Protein AF-A0A151TZF5-F1 (afdb_monomer_lite)

pLDDT: mean 79.11, std 10.4, range [52.16, 94.5]

Radius of gyration: 24.66 Å; chains: 1; bounding box: 68×29×64 Å

Structure (mmCIF, N/CA/C/O backbone):
data_AF-A0A151TZF5-F1
#
_entry.id   AF-A0A151TZF5-F1
#
loop_
_atom_site.group_PDB
_atom_site.id
_atom_site.type_symbol
_atom_site.label_atom_id
_atom_site.label_alt_id
_atom_site.label_comp_id
_atom_site.label_asym_id
_atom_site.label_entity_id
_atom_site.label_seq_id
_atom_site.pdbx_PDB_ins_code
_atom_site.Cartn_x
_atom_site.Cartn_y
_atom_site.Cartn_z
_atom_site.occupancy
_atom_site.B_iso_or_equiv
_atom_site.auth_seq_id
_atom_site.auth_comp_id
_atom_site.auth_asym_id
_atom_site.auth_atom_id
_atom_site.pdbx_PDB_model_num
ATOM 1 N N . MET A 1 1 ? -12.453 -4.989 9.338 1.00 63.56 1 MET A N 1
ATOM 2 C CA . MET A 1 1 ? -13.153 -4.356 10.479 1.00 63.56 1 MET A CA 1
ATOM 3 C C . MET A 1 1 ? -14.432 -5.127 10.734 1.00 63.56 1 MET A C 1
ATOM 5 O O . MET A 1 1 ? -14.895 -5.789 9.814 1.00 63.56 1 MET A O 1
ATOM 9 N N . CYS A 1 2 ? -14.967 -5.103 11.950 1.00 77.12 2 CYS A N 1
ATOM 10 C CA . CYS A 1 2 ? -16.233 -5.775 12.238 1.00 77.12 2 CYS A CA 1
ATOM 11 C C . CYS A 1 2 ? -17.413 -5.047 11.580 1.00 77.12 2 CYS A C 1
ATOM 13 O O . CYS A 1 2 ? -17.355 -3.834 11.376 1.00 77.12 2 CYS A O 1
ATOM 15 N N . LYS A 1 3 ? -18.469 -5.792 11.236 1.00 79.31 3 LYS A N 1
ATOM 16 C CA . LYS A 1 3 ? -19.727 -5.219 10.729 1.00 79.31 3 LYS A CA 1
ATOM 17 C C . LYS A 1 3 ? -20.491 -4.509 11.857 1.00 79.31 3 LYS A C 1
ATOM 19 O O . LYS A 1 3 ? -20.237 -4.777 13.033 1.00 79.31 3 LYS A O 1
ATOM 24 N N . SER A 1 4 ? -21.430 -3.629 11.499 1.00 78.81 4 SER A N 1
ATOM 25 C CA . SER A 1 4 ? -22.344 -3.001 12.462 1.00 78.81 4 SER A CA 1
ATOM 26 C C . SER A 1 4 ? -23.088 -4.066 13.278 1.00 78.81 4 SER A C 1
ATOM 28 O O . SER A 1 4 ? -23.489 -5.096 12.740 1.00 78.81 4 SER A O 1
ATOM 30 N N . GLY A 1 5 ? -23.221 -3.840 14.588 1.00 84.12 5 GLY A N 1
ATOM 31 C CA . GLY A 1 5 ? -23.826 -4.802 15.520 1.00 84.12 5 GLY A CA 1
ATOM 32 C C . GLY A 1 5 ? -22.884 -5.904 16.026 1.00 84.12 5 GLY A C 1
ATOM 33 O O . GLY A 1 5 ? -23.324 -6.802 16.741 1.00 84.12 5 GLY A O 1
ATOM 34 N N . CYS A 1 6 ? -21.591 -5.868 15.685 1.00 88.06 6 CYS A N 1
ATOM 35 C CA . CYS A 1 6 ? -20.623 -6.789 16.274 1.00 88.06 6 CYS A CA 1
ATOM 36 C C . CYS A 1 6 ? -20.280 -6.405 17.718 1.00 88.06 6 CYS A C 1
ATOM 38 O O . CYS A 1 6 ? -19.956 -5.252 17.985 1.00 88.06 6 CYS A O 1
ATOM 40 N N . SER A 1 7 ? -20.256 -7.390 18.619 1.00 89.50 7 SER A N 1
ATOM 41 C CA . SER A 1 7 ? -19.853 -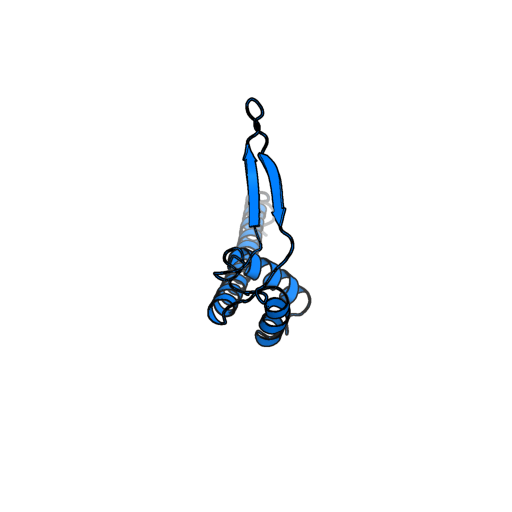7.216 20.023 1.00 89.50 7 SER A CA 1
ATOM 42 C C . SER A 1 7 ? -18.346 -7.031 20.236 1.00 89.50 7 SER A C 1
ATOM 44 O O . SER A 1 7 ? -17.911 -6.836 21.366 1.00 89.50 7 SER A O 1
ATOM 46 N N . TRP A 1 8 ? -17.533 -7.172 19.185 1.00 89.75 8 TRP A N 1
ATOM 47 C CA . TRP A 1 8 ? -16.087 -7.011 19.298 1.00 89.75 8 TRP A CA 1
ATOM 48 C C . TRP A 1 8 ? -15.734 -5.541 19.506 1.00 89.75 8 TRP A C 1
ATOM 50 O O . TRP A 1 8 ? -16.118 -4.683 18.711 1.00 89.75 8 TRP A O 1
ATOM 60 N N . GLU A 1 9 ? -14.937 -5.274 20.531 1.00 89.06 9 GLU A N 1
ATOM 61 C CA . GLU A 1 9 ? -14.452 -3.940 20.860 1.00 89.06 9 GLU A CA 1
ATOM 62 C C . GLU A 1 9 ? -13.035 -4.005 21.432 1.00 89.06 9 GLU A C 1
ATOM 64 O O . GLU A 1 9 ? -12.641 -4.967 22.097 1.00 89.06 9 GLU A O 1
ATOM 69 N N . SER A 1 10 ? -12.262 -2.950 21.188 1.00 91.06 10 SER A N 1
ATOM 70 C CA . SER A 1 10 ? -10.956 -2.748 21.805 1.00 91.06 10 SER A CA 1
ATOM 71 C C . SER A 1 10 ? -10.792 -1.283 22.175 1.00 91.06 10 SER A C 1
ATOM 73 O O . SER A 1 10 ? -11.043 -0.412 21.342 1.00 91.06 10 SER A O 1
ATOM 75 N N . TYR A 1 11 ? -10.333 -1.013 23.392 1.00 91.25 11 TYR A N 1
ATOM 76 C CA . TYR A 1 11 ? -10.120 0.343 23.883 1.00 91.25 11 TYR A CA 1
ATOM 77 C C . TYR A 1 11 ? -8.669 0.535 24.311 1.00 91.25 11 TYR A C 1
ATOM 79 O O . TYR A 1 11 ? -8.176 -0.151 25.213 1.00 91.25 11 TYR A O 1
ATOM 87 N N . CYS A 1 12 ? -8.003 1.498 23.677 1.00 93.81 12 CYS A N 1
ATOM 88 C CA . CYS A 1 12 ? -6.688 1.980 24.074 1.00 93.81 12 CYS A CA 1
ATOM 89 C C . CYS A 1 12 ? -6.835 3.336 24.757 1.00 93.81 12 CYS A C 1
ATOM 91 O O . CYS A 1 12 ? -7.474 4.240 24.225 1.00 93.81 12 CYS A O 1
ATOM 93 N N . GLY A 1 13 ? -6.202 3.486 25.916 1.00 92.94 13 GLY A N 1
ATOM 94 C CA . GLY A 1 13 ? -6.135 4.755 26.629 1.00 92.94 13 GLY A CA 1
ATOM 95 C C . GLY A 1 13 ? -4.687 5.171 26.823 1.00 92.94 13 GLY A C 1
ATOM 96 O O . GLY A 1 13 ? -3.836 4.335 27.142 1.00 92.94 13 GLY A O 1
ATOM 97 N N . LYS A 1 14 ? -4.410 6.464 26.664 1.00 94.50 14 LYS A N 1
ATOM 98 C CA . LYS A 1 14 ? -3.112 7.032 27.025 1.00 94.50 14 LYS A CA 1
ATOM 99 C C . LYS A 1 14 ? -2.935 6.958 28.543 1.00 94.50 14 LYS A C 1
ATOM 101 O O . LYS A 1 14 ? -3.900 7.124 29.297 1.00 94.50 14 LYS A O 1
ATOM 106 N N . ILE A 1 15 ? -1.733 6.634 28.998 1.00 91.62 15 ILE A N 1
ATOM 107 C CA . ILE A 1 15 ? -1.407 6.676 30.424 1.00 91.62 15 ILE A CA 1
ATOM 108 C C . ILE A 1 15 ? -1.095 8.139 30.775 1.00 91.62 15 ILE A C 1
ATOM 110 O O . ILE A 1 15 ? -0.281 8.754 30.087 1.00 91.62 15 ILE A O 1
ATOM 114 N N . PRO A 1 16 ? -1.738 8.737 31.794 1.00 86.38 16 PRO A N 1
ATOM 115 C CA . PRO A 1 16 ? -1.369 10.072 32.253 1.00 86.38 16 PRO A CA 1
ATOM 116 C C . PRO A 1 16 ? 0.125 10.128 32.592 1.00 86.38 16 PRO A C 1
ATOM 118 O O . PRO A 1 16 ? 0.662 9.179 33.158 1.00 86.38 16 PRO A O 1
ATOM 121 N N . TYR A 1 17 ? 0.798 11.220 32.227 1.00 86.50 17 TYR A N 1
ATOM 122 C CA . TYR A 1 17 ? 2.229 11.457 32.495 1.00 86.50 17 TYR A CA 1
ATOM 123 C C . TYR A 1 17 ? 3.223 10.527 31.778 1.00 86.50 17 TYR A C 1
ATOM 125 O O . TYR A 1 17 ? 4.428 10.732 31.876 1.00 86.50 17 TYR A O 1
ATOM 133 N N . GLN A 1 18 ? 2.749 9.558 30.991 1.00 81.94 18 GLN A N 1
ATOM 134 C CA . GLN A 1 18 ? 3.591 8.727 30.135 1.00 81.94 18 GLN A CA 1
ATOM 135 C C . GLN A 1 18 ? 3.159 8.914 28.677 1.00 81.94 18 GLN A C 1
ATOM 137 O O . GLN A 1 18 ? 1.975 8.890 28.345 1.00 81.94 18 GLN A O 1
ATOM 142 N N . GLN A 1 19 ? 4.106 9.080 27.751 1.00 86.00 19 GLN A N 1
ATOM 143 C CA . GLN A 1 19 ? 3.808 9.152 26.309 1.00 86.00 19 GLN A CA 1
ATOM 144 C C . GLN A 1 19 ? 3.515 7.757 25.720 1.00 86.00 19 GLN A C 1
ATOM 146 O O . GLN A 1 19 ? 3.924 7.433 24.611 1.00 86.00 19 GLN A O 1
ATOM 151 N N . ILE A 1 20 ? 2.811 6.915 26.481 1.00 92.94 20 ILE A N 1
ATOM 152 C CA . ILE A 1 20 ? 2.575 5.503 26.190 1.00 92.94 20 ILE A CA 1
ATOM 153 C C . ILE A 1 20 ? 1.067 5.260 26.084 1.00 92.94 20 ILE A C 1
ATOM 155 O O . ILE A 1 20 ? 0.271 5.711 26.915 1.00 92.94 20 ILE A O 1
ATOM 159 N N . TRP A 1 21 ? 0.675 4.523 25.048 1.00 94.00 21 TRP A N 1
ATOM 160 C CA . TRP A 1 21 ? -0.681 4.015 24.867 1.00 94.00 21 TRP A CA 1
ATOM 161 C C . TRP A 1 21 ? -0.769 2.593 25.404 1.00 94.00 21 TRP A C 1
ATOM 163 O O . TRP A 1 21 ? 0.064 1.753 25.070 1.00 94.00 21 TRP A O 1
ATOM 173 N N . LYS A 1 22 ? -1.797 2.306 26.204 1.00 93.88 22 LYS A N 1
ATOM 174 C CA . LYS A 1 22 ? -2.050 0.960 26.723 1.00 93.88 22 LYS A CA 1
ATOM 175 C C . LYS A 1 22 ? -3.409 0.462 26.257 1.00 93.88 22 LYS A C 1
ATOM 177 O O . LYS A 1 22 ? -4.405 1.183 26.351 1.00 93.88 22 LYS A O 1
ATOM 182 N N . LEU A 1 23 ? -3.451 -0.789 25.807 1.00 93.44 23 LEU A N 1
ATOM 183 C CA . LEU A 1 23 ? -4.698 -1.510 25.581 1.00 93.44 23 LEU A CA 1
ATOM 184 C C . LEU A 1 23 ? -5.331 -1.826 26.943 1.00 93.44 23 LEU A C 1
ATOM 186 O O . LEU A 1 23 ? -4.727 -2.509 27.768 1.00 93.44 23 LEU A O 1
ATOM 190 N N . ARG A 1 24 ? -6.520 -1.281 27.199 1.00 92.00 24 ARG A N 1
ATOM 191 C CA . ARG A 1 24 ? -7.221 -1.393 28.488 1.00 92.00 24 ARG A CA 1
ATOM 192 C C . ARG A 1 24 ? -8.353 -2.413 28.456 1.00 92.00 24 ARG A C 1
ATOM 194 O O . ARG A 1 24 ? -8.606 -3.060 29.462 1.00 92.00 24 ARG A O 1
ATOM 201 N N . LYS A 1 25 ? -9.031 -2.550 27.316 1.00 92.19 25 LYS A N 1
ATOM 202 C CA . LYS A 1 25 ? -10.143 -3.489 27.140 1.00 92.19 25 LYS A CA 1
ATOM 203 C C . LYS A 1 25 ? -10.045 -4.155 25.782 1.00 92.19 25 LYS A C 1
ATOM 205 O O . LYS A 1 25 ? -9.740 -3.487 24.794 1.00 92.19 25 LYS A O 1
ATOM 210 N N . ILE A 1 26 ? -10.342 -5.447 25.747 1.00 92.31 26 ILE A N 1
ATOM 211 C CA . ILE A 1 26 ? -10.518 -6.204 24.515 1.00 92.31 26 ILE A CA 1
ATOM 212 C C . ILE A 1 26 ? -11.613 -7.254 24.711 1.00 92.31 26 ILE A C 1
ATOM 214 O O . ILE A 1 26 ? -11.561 -8.061 25.635 1.00 92.31 26 ILE A O 1
ATOM 218 N N . VAL A 1 27 ? -12.623 -7.223 23.846 1.00 90.69 27 VAL A N 1
ATOM 219 C CA . VAL A 1 27 ? -13.668 -8.246 23.764 1.00 90.69 27 VAL A CA 1
ATOM 220 C C . VAL A 1 27 ? -13.406 -9.058 22.509 1.00 90.69 27 VAL A C 1
ATOM 222 O O . VAL A 1 27 ? -13.624 -8.587 21.399 1.00 90.69 27 VAL A O 1
ATOM 225 N N . TYR A 1 28 ? -12.922 -10.287 22.679 1.00 86.25 28 TYR A N 1
ATOM 226 C CA . TYR A 1 28 ? -12.493 -11.130 21.558 1.00 86.25 28 TYR A CA 1
ATOM 227 C C . TYR A 1 28 ? -13.646 -11.762 20.771 1.00 86.25 28 TYR A C 1
ATOM 229 O O . TYR A 1 28 ? -13.453 -12.187 19.632 1.00 86.25 28 TYR A O 1
ATOM 237 N N . LYS A 1 29 ? -14.843 -11.857 21.360 1.00 88.19 29 LYS A N 1
ATOM 238 C CA . LYS A 1 29 ? -15.970 -12.562 20.745 1.00 88.19 29 LYS A CA 1
ATOM 239 C C . LYS A 1 29 ? -16.539 -11.756 19.579 1.00 88.19 29 LYS A C 1
ATOM 241 O O . LYS A 1 29 ? -17.067 -10.659 19.761 1.00 88.19 29 LYS A O 1
ATOM 246 N N . HIS A 1 30 ? -16.478 -12.350 18.393 1.00 87.31 30 HIS A N 1
ATOM 247 C CA . HIS A 1 30 ? -17.115 -11.829 17.192 1.00 87.31 30 HIS A CA 1
ATOM 248 C C . HIS A 1 30 ? -18.481 -12.482 16.978 1.00 87.31 30 HIS A C 1
ATOM 250 O O . HIS A 1 30 ? -18.614 -13.700 17.050 1.00 87.31 30 HIS A O 1
ATOM 256 N N . THR A 1 31 ? -19.476 -11.669 16.636 1.00 89.19 31 THR A N 1
ATOM 257 C CA . THR A 1 31 ? -20.789 -12.112 16.131 1.00 89.19 31 THR A CA 1
ATOM 258 C C . THR A 1 31 ? -20.943 -11.893 14.623 1.00 89.19 31 THR A C 1
ATOM 260 O O . THR A 1 31 ? -21.989 -12.184 14.055 1.00 89.19 31 THR A O 1
ATOM 263 N N . CYS A 1 32 ? -19.906 -11.378 13.951 1.00 83.38 32 CYS A N 1
ATOM 264 C CA . CYS A 1 32 ? -19.921 -11.096 12.519 1.00 83.38 32 CYS A CA 1
ATOM 265 C C . CYS A 1 32 ? -18.916 -11.964 11.753 1.00 83.38 32 CYS A C 1
ATOM 267 O O . CYS A 1 32 ? -17.817 -12.238 12.236 1.00 83.38 32 CYS A O 1
ATOM 269 N N . SER A 1 3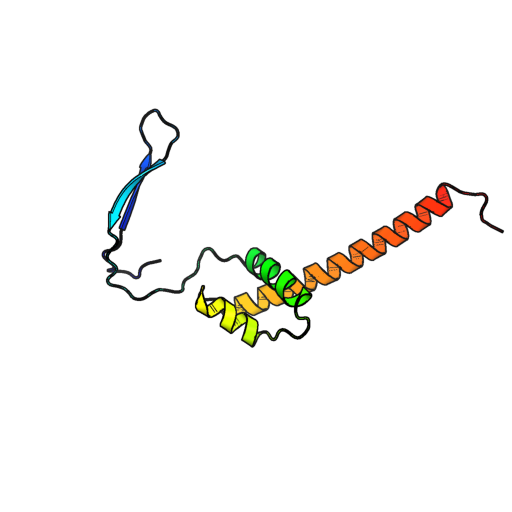3 ? -19.247 -12.314 10.510 1.00 78.25 33 SER A N 1
ATOM 270 C CA . SER A 1 33 ? -18.289 -12.904 9.570 1.00 78.25 33 SER A CA 1
ATOM 271 C C . SER A 1 33 ? -17.210 -11.893 9.167 1.00 78.25 33 SER A C 1
ATOM 273 O O . SER A 1 33 ? -17.435 -10.679 9.189 1.00 78.25 33 SER A O 1
ATOM 275 N N . ARG A 1 34 ? -16.044 -12.404 8.756 1.00 68.94 34 ARG A N 1
ATOM 276 C CA . ARG A 1 34 ? -14.894 -11.600 8.323 1.00 68.94 34 ARG A CA 1
ATOM 277 C C . ARG A 1 34 ? -15.302 -10.663 7.181 1.00 68.94 34 ARG A C 1
ATOM 279 O O . ARG A 1 34 ? -15.651 -11.123 6.097 1.00 68.94 34 ARG A O 1
ATOM 286 N N . ASP A 1 35 ? -15.263 -9.355 7.429 1.00 66.88 35 ASP A N 1
ATOM 287 C CA . ASP A 1 35 ? -15.419 -8.358 6.373 1.00 66.88 35 ASP A CA 1
ATOM 288 C C . ASP A 1 35 ? -14.050 -8.050 5.766 1.00 66.88 35 ASP A C 1
ATOM 290 O O . ASP A 1 35 ? -13.092 -7.674 6.451 1.00 66.88 35 ASP A O 1
ATOM 294 N N . TYR A 1 36 ? -13.982 -8.221 4.455 1.00 63.81 36 TYR A N 1
ATOM 295 C CA . TYR A 1 36 ? -12.798 -8.012 3.653 1.00 63.81 36 TYR A CA 1
ATOM 296 C C . TYR A 1 36 ? -12.639 -6.562 3.182 1.00 63.81 36 TYR A C 1
ATOM 298 O O . TYR A 1 36 ? -11.809 -6.297 2.313 1.00 63.81 36 TYR A O 1
ATOM 306 N N . LYS A 1 37 ? -13.398 -5.611 3.739 1.00 59.28 37 LYS A N 1
ATOM 307 C CA . LYS A 1 37 ? -13.191 -4.173 3.536 1.00 59.28 37 LYS A CA 1
ATOM 308 C C . LYS A 1 37 ? -11.825 -3.759 4.088 1.00 59.28 37 LYS A C 1
ATOM 310 O O . LYS A 1 37 ? -11.687 -3.339 5.240 1.00 59.28 37 LYS A O 1
ATOM 315 N N . VAL A 1 38 ? -10.785 -3.932 3.275 1.00 60.59 38 VAL A N 1
ATOM 316 C CA . VAL A 1 38 ? -9.424 -3.600 3.674 1.00 60.59 38 VAL A CA 1
ATOM 317 C C . VAL A 1 38 ? -9.125 -2.155 3.319 1.00 60.59 38 VAL A C 1
ATOM 319 O O . VAL A 1 38 ? -8.808 -1.828 2.183 1.00 60.59 38 VAL A O 1
ATOM 322 N N . ILE A 1 39 ? -9.218 -1.292 4.326 1.00 57.94 39 ILE A N 1
ATOM 323 C CA . ILE A 1 39 ? -8.896 0.137 4.205 1.00 57.94 39 ILE A CA 1
ATOM 324 C C . ILE A 1 39 ? -7.369 0.362 4.219 1.00 57.94 39 ILE A C 1
ATOM 326 O O . ILE A 1 39 ? -6.876 1.358 3.706 1.00 57.94 39 ILE A O 1
ATOM 330 N N . LEU A 1 40 ? -6.605 -0.596 4.759 1.00 61.28 40 LEU A N 1
ATOM 331 C CA . LEU A 1 40 ? -5.162 -0.475 5.009 1.00 61.28 40 LEU A CA 1
ATOM 332 C C . LEU A 1 40 ? -4.252 -1.054 3.917 1.00 61.28 40 LEU A C 1
ATOM 334 O O . LEU A 1 40 ? -3.039 -0.853 3.975 1.00 61.28 40 LEU A O 1
ATOM 338 N N . LEU A 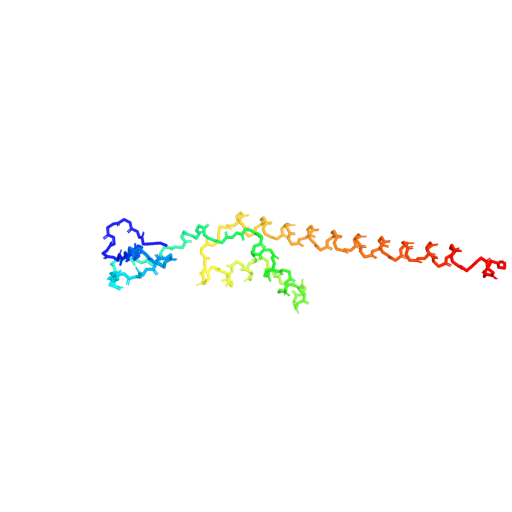1 41 ? -4.782 -1.770 2.920 1.00 69.81 41 LEU A N 1
ATOM 339 C CA . LEU A 1 41 ? -3.944 -2.197 1.803 1.00 69.81 41 LEU A CA 1
ATOM 340 C C . LEU A 1 41 ? -3.808 -1.022 0.836 1.00 69.81 41 LEU A C 1
ATOM 342 O O . LEU A 1 41 ? -4.776 -0.582 0.224 1.00 69.81 41 LEU A O 1
ATOM 346 N N . SER A 1 42 ? -2.584 -0.530 0.670 1.00 75.75 42 SER A N 1
ATOM 347 C CA . SER A 1 42 ? -2.281 0.452 -0.367 1.00 75.75 42 SER A CA 1
ATOM 348 C C . SER A 1 42 ? -1.932 -0.245 -1.682 1.00 75.75 42 SER A C 1
ATOM 350 O O . SER A 1 42 ? -1.340 -1.329 -1.714 1.00 75.75 42 SER A O 1
ATOM 352 N N . THR A 1 43 ? -2.244 0.409 -2.798 1.00 77.00 43 THR A N 1
ATOM 353 C CA . THR A 1 43 ? -1.782 -0.003 -4.133 1.00 77.00 43 THR A CA 1
ATOM 354 C C . THR A 1 43 ? -0.259 -0.086 -4.210 1.00 77.00 43 THR A C 1
ATOM 356 O O . THR A 1 43 ? 0.252 -0.974 -4.886 1.00 77.00 43 THR A O 1
ATOM 359 N N . LYS A 1 44 ? 0.459 0.781 -3.482 1.00 79.94 44 LYS A N 1
ATOM 360 C CA . LYS A 1 44 ? 1.927 0.788 -3.387 1.00 79.94 44 LYS A CA 1
ATOM 361 C C . LYS A 1 44 ? 2.479 -0.468 -2.709 1.00 79.94 44 LYS A C 1
ATOM 363 O O . LYS A 1 44 ? 3.437 -1.063 -3.193 1.00 79.94 44 LYS A O 1
ATOM 368 N N . TRP A 1 45 ? 1.879 -0.893 -1.597 1.00 82.31 45 TRP A N 1
ATOM 369 C CA . TRP A 1 45 ? 2.289 -2.129 -0.926 1.00 82.31 45 TRP A CA 1
ATOM 370 C C . TRP A 1 45 ? 2.038 -3.345 -1.827 1.00 82.31 45 TRP A C 1
ATOM 372 O O . TRP A 1 45 ? 2.910 -4.200 -2.000 1.00 82.31 45 TRP A O 1
ATOM 382 N N . LEU A 1 46 ? 0.867 -3.372 -2.472 1.00 81.12 46 LEU A N 1
ATOM 383 C CA . LEU A 1 46 ? 0.479 -4.454 -3.370 1.00 81.12 46 LEU A CA 1
ATOM 384 C C . LEU A 1 46 ? 1.390 -4.537 -4.604 1.00 81.12 46 LEU A C 1
ATOM 386 O O . LEU A 1 46 ? 1.823 -5.630 -4.967 1.00 81.12 46 LEU A O 1
ATOM 390 N N . SER A 1 47 ? 1.728 -3.401 -5.223 1.00 81.19 47 SER A N 1
ATOM 391 C CA . SER A 1 47 ? 2.624 -3.356 -6.385 1.00 81.19 47 SER A CA 1
ATOM 392 C C . SER A 1 47 ? 4.047 -3.809 -6.042 1.00 81.19 47 SER A C 1
ATOM 394 O O . SER A 1 47 ? 4.692 -4.467 -6.863 1.00 81.19 47 SER A O 1
ATOM 396 N N . GLY A 1 48 ? 4.517 -3.528 -4.821 1.00 81.50 48 GLY A N 1
ATOM 397 C CA . GLY A 1 48 ? 5.793 -4.016 -4.296 1.00 81.50 48 GLY A CA 1
ATOM 398 C C . GLY A 1 48 ? 5.828 -5.539 -4.147 1.00 81.50 48 GLY A C 1
ATOM 399 O O . GLY A 1 48 ? 6.733 -6.188 -4.670 1.00 81.50 48 GLY A O 1
ATOM 400 N N . LYS A 1 49 ? 4.808 -6.132 -3.512 1.00 79.94 49 LYS A N 1
ATOM 401 C CA . LYS A 1 49 ? 4.683 -7.600 -3.411 1.00 79.94 49 LYS A CA 1
ATOM 402 C C . LYS A 1 49 ? 4.576 -8.263 -4.785 1.00 79.94 49 LYS A C 1
ATOM 404 O O . LYS A 1 49 ? 5.204 -9.293 -5.022 1.00 79.94 49 LYS A O 1
ATOM 409 N N . LEU A 1 50 ? 3.847 -7.639 -5.709 1.00 79.44 50 LEU A N 1
ATOM 410 C CA . LEU A 1 50 ? 3.716 -8.103 -7.088 1.00 79.44 50 LEU A CA 1
ATOM 411 C C . LEU A 1 50 ? 5.027 -8.090 -7.865 1.00 79.44 50 LEU A C 1
ATOM 413 O O . LEU A 1 50 ? 5.288 -9.008 -8.638 1.00 79.44 50 LEU A O 1
ATOM 417 N N . LYS A 1 51 ? 5.856 -7.064 -7.658 1.00 79.62 51 LYS A N 1
ATOM 418 C CA . LYS A 1 51 ? 7.177 -6.965 -8.282 1.00 79.62 51 LYS A CA 1
ATOM 419 C C . LYS A 1 51 ? 8.061 -8.153 -7.899 1.00 79.62 51 LYS A C 1
ATOM 421 O O . LYS A 1 51 ? 8.701 -8.726 -8.775 1.00 79.62 51 LYS A O 1
ATOM 426 N N . ILE A 1 52 ? 8.064 -8.528 -6.618 1.00 79.19 52 ILE A N 1
ATOM 427 C CA . ILE A 1 52 ? 8.829 -9.677 -6.108 1.00 79.19 52 ILE A CA 1
ATOM 428 C C . ILE A 1 52 ? 8.307 -10.971 -6.742 1.00 79.19 52 ILE A C 1
ATOM 430 O O . ILE A 1 52 ? 9.066 -11.680 -7.395 1.00 79.19 52 ILE A O 1
ATOM 434 N N . ALA A 1 53 ? 6.995 -11.208 -6.667 1.00 76.50 53 ALA A N 1
ATOM 435 C CA . ALA A 1 53 ? 6.385 -12.422 -7.206 1.00 76.50 53 ALA A CA 1
ATOM 436 C C . ALA A 1 53 ? 6.593 -12.582 -8.725 1.00 76.50 53 ALA A C 1
ATOM 438 O O . ALA A 1 53 ? 6.784 -13.690 -9.215 1.00 76.50 53 ALA A O 1
ATOM 439 N N . LYS A 1 54 ? 6.587 -11.479 -9.486 1.00 75.25 54 LYS A N 1
ATOM 440 C CA . LYS A 1 54 ? 6.834 -11.506 -10.935 1.00 75.25 54 LYS A CA 1
ATOM 441 C C . LYS A 1 54 ? 8.307 -11.738 -11.290 1.00 75.25 54 LYS A C 1
ATOM 443 O O . LYS A 1 54 ? 8.588 -12.241 -12.372 1.00 75.25 54 LYS A O 1
ATOM 448 N N . ARG A 1 55 ? 9.241 -11.377 -10.404 1.00 77.25 55 ARG A N 1
ATOM 449 C CA . ARG A 1 55 ? 10.666 -11.703 -10.565 1.00 77.25 55 ARG A CA 1
ATOM 450 C C . ARG A 1 55 ? 10.910 -13.203 -10.382 1.00 77.25 55 ARG A C 1
ATOM 452 O O . ARG A 1 55 ? 11.698 -13.766 -11.127 1.00 77.25 55 ARG A O 1
ATOM 459 N N . GLU A 1 56 ? 10.221 -13.823 -9.427 1.00 78.31 56 GLU A N 1
ATOM 460 C CA . GLU A 1 56 ? 10.288 -15.269 -9.167 1.00 78.31 56 GLU A CA 1
ATOM 461 C C . GLU A 1 56 ? 9.561 -16.083 -10.246 1.00 78.31 56 GLU A C 1
ATOM 463 O O . GLU A 1 56 ? 10.056 -17.116 -10.683 1.00 78.31 56 GLU A O 1
ATOM 468 N N . ASN A 1 57 ? 8.401 -15.607 -10.711 1.00 78.94 57 ASN A N 1
ATOM 469 C CA . ASN A 1 57 ? 7.638 -16.239 -11.783 1.00 78.94 57 ASN A CA 1
ATOM 470 C C . ASN A 1 57 ? 7.138 -15.195 -12.805 1.00 78.94 57 ASN A C 1
ATOM 472 O O . ASN A 1 57 ? 6.076 -14.590 -12.619 1.00 78.94 57 ASN A O 1
ATOM 476 N N . PRO A 1 58 ? 7.847 -15.004 -13.931 1.00 76.88 58 PRO A N 1
ATOM 477 C CA . PRO A 1 58 ? 7.479 -14.023 -14.955 1.00 76.88 58 PRO A CA 1
ATOM 478 C C . PRO A 1 58 ? 6.106 -14.262 -15.602 1.00 76.88 58 PRO A C 1
ATOM 480 O O . PRO A 1 58 ? 5.493 -13.314 -16.104 1.00 76.88 58 PRO A O 1
ATOM 483 N N . LYS A 1 59 ? 5.611 -15.509 -15.577 1.00 77.25 59 LYS A N 1
ATOM 484 C CA . LYS A 1 59 ? 4.339 -15.938 -16.186 1.00 77.25 59 LYS A CA 1
ATOM 485 C C . LYS A 1 59 ? 3.129 -15.785 -15.254 1.00 77.25 59 LYS A C 1
ATOM 487 O O . LYS A 1 59 ? 2.026 -16.171 -15.637 1.00 77.25 59 LYS A O 1
ATOM 492 N N . LEU A 1 60 ? 3.313 -15.219 -14.057 1.00 74.31 60 LEU A N 1
ATOM 493 C CA . LEU A 1 60 ? 2.257 -15.052 -13.055 1.00 74.31 60 LEU A CA 1
ATOM 494 C C . LEU A 1 60 ? 1.037 -14.311 -13.638 1.00 74.31 60 LEU A C 1
ATOM 496 O O . LEU A 1 60 ? 1.145 -13.157 -14.080 1.00 74.31 60 LEU A O 1
ATOM 500 N N . LYS A 1 61 ? -0.136 -14.958 -13.637 1.00 76.75 61 LYS A N 1
ATOM 501 C CA . LYS A 1 61 ? -1.368 -14.369 -14.175 1.00 76.75 61 LYS A CA 1
ATOM 502 C C . LYS A 1 61 ? -2.037 -13.477 -13.125 1.00 76.75 61 LYS A C 1
ATOM 504 O O . LYS A 1 61 ? -1.899 -13.667 -11.920 1.00 76.75 61 LYS A O 1
ATOM 509 N N . ILE A 1 62 ? -2.819 -12.494 -13.588 1.00 67.50 62 ILE A N 1
ATOM 510 C CA . ILE A 1 62 ? -3.625 -11.622 -12.706 1.00 67.50 62 ILE A CA 1
ATOM 511 C C . ILE A 1 62 ? -4.574 -12.434 -11.824 1.00 67.50 62 ILE A C 1
ATOM 513 O O . ILE A 1 62 ? -4.804 -12.055 -10.680 1.00 67.50 62 ILE A O 1
ATOM 517 N N . ASN A 1 63 ? -5.148 -13.513 -12.356 1.00 67.44 63 ASN A N 1
ATOM 518 C CA . ASN A 1 63 ? -6.099 -14.323 -11.605 1.00 67.44 63 ASN A CA 1
ATOM 519 C C . ASN A 1 63 ? -5.414 -15.020 -10.425 1.00 67.44 63 ASN A C 1
ATOM 521 O O . ASN A 1 63 ? -5.945 -14.944 -9.324 1.00 67.44 63 ASN A O 1
ATOM 525 N N . ASP A 1 64 ? -4.196 -15.533 -10.615 1.00 71.12 64 ASP A N 1
ATOM 526 C CA . ASP A 1 64 ? -3.387 -16.138 -9.547 1.00 71.12 64 ASP A CA 1
ATOM 527 C C . ASP A 1 64 ? -3.063 -15.113 -8.452 1.00 71.12 64 ASP A C 1
ATOM 529 O O . ASP A 1 64 ? -3.156 -15.391 -7.260 1.00 71.12 64 ASP A O 1
ATOM 533 N N . ILE A 1 65 ? -2.734 -13.881 -8.852 1.00 69.12 65 ILE A N 1
ATOM 534 C CA . ILE A 1 65 ? -2.522 -12.756 -7.932 1.00 69.12 65 ILE A CA 1
ATOM 535 C C . ILE A 1 65 ? -3.798 -12.465 -7.147 1.00 69.12 65 ILE A C 1
ATOM 537 O O . ILE A 1 65 ? -3.764 -12.298 -5.929 1.00 69.12 65 ILE A O 1
ATOM 541 N N . ARG A 1 66 ? -4.931 -12.374 -7.846 1.00 65.44 66 ARG A N 1
ATOM 542 C CA . ARG A 1 66 ? -6.218 -12.062 -7.234 1.00 65.44 66 ARG A CA 1
ATOM 543 C C . ARG A 1 66 ? -6.598 -13.135 -6.227 1.00 65.44 66 ARG A C 1
ATOM 545 O O . ARG A 1 66 ? -6.968 -12.788 -5.116 1.00 65.44 66 ARG A O 1
ATOM 552 N N . GLU A 1 67 ? -6.443 -14.402 -6.586 1.00 67.50 67 GLU A N 1
ATOM 553 C CA . GLU A 1 67 ? -6.758 -15.538 -5.729 1.00 67.50 67 GLU A CA 1
ATOM 554 C C . GLU A 1 67 ? -5.846 -15.586 -4.497 1.00 67.50 67 GLU A C 1
ATOM 556 O O . GLU A 1 67 ? -6.321 -15.696 -3.366 1.00 67.50 67 GLU A O 1
ATOM 561 N N . ARG A 1 68 ? -4.534 -15.409 -4.689 1.00 64.75 68 ARG A N 1
ATOM 562 C CA . ARG A 1 68 ? -3.545 -15.439 -3.603 1.00 64.75 68 ARG A CA 1
ATOM 563 C C . ARG A 1 68 ? -3.735 -14.299 -2.609 1.00 64.75 68 ARG A C 1
ATOM 565 O O . ARG A 1 68 ? -3.456 -14.470 -1.425 1.00 64.75 68 ARG A O 1
ATOM 572 N N . VAL A 1 69 ? -4.218 -13.146 -3.072 1.00 63.72 69 VAL A N 1
ATOM 573 C CA . VAL A 1 69 ? -4.445 -11.994 -2.198 1.00 63.72 69 VAL A CA 1
ATOM 574 C C . VAL A 1 69 ? -5.870 -11.953 -1.630 1.00 63.72 69 VAL A C 1
ATOM 576 O O . VAL A 1 69 ? -6.017 -11.596 -0.464 1.00 63.72 69 VAL A O 1
ATOM 579 N N . GLN A 1 70 ? -6.891 -12.428 -2.360 1.00 61.81 70 GLN A N 1
ATOM 580 C CA . GLN A 1 70 ? -8.269 -12.576 -1.856 1.00 61.81 70 GLN A CA 1
ATOM 581 C C . GLN A 1 70 ? -8.354 -13.455 -0.606 1.00 61.81 70 GLN A C 1
ATOM 583 O O . GLN A 1 70 ? -9.176 -13.172 0.262 1.00 61.81 70 GLN A O 1
ATOM 588 N N . ARG A 1 71 ? -7.490 -14.473 -0.472 1.00 57.84 71 ARG A N 1
ATOM 589 C CA . ARG A 1 71 ? -7.442 -15.327 0.731 1.00 57.84 71 ARG A CA 1
ATOM 590 C C . ARG A 1 71 ? -7.149 -14.537 2.017 1.00 57.84 71 ARG A C 1
ATOM 592 O O . ARG A 1 71 ? -7.614 -14.930 3.080 1.00 57.84 71 ARG A O 1
ATOM 599 N N . ASN A 1 72 ? -6.442 -13.406 1.917 1.00 53.88 72 ASN A N 1
ATOM 600 C CA . ASN A 1 72 ? -5.952 -12.640 3.071 1.00 53.88 72 ASN A CA 1
ATOM 601 C C . ASN A 1 72 ? -6.522 -11.212 3.164 1.00 53.88 72 ASN A C 1
ATOM 603 O O . ASN A 1 72 ? -6.517 -10.614 4.238 1.00 53.88 72 ASN A O 1
ATOM 607 N N . ALA A 1 73 ? -7.006 -10.654 2.055 1.00 59.88 73 ALA A N 1
ATOM 608 C CA . ALA A 1 73 ? -7.518 -9.295 1.959 1.00 59.88 73 ALA A CA 1
ATOM 609 C C . ALA A 1 73 ? -8.499 -9.178 0.783 1.00 59.88 73 ALA A C 1
ATOM 611 O O . ALA A 1 73 ? -8.199 -9.609 -0.328 1.00 59.88 73 ALA A O 1
ATOM 612 N N . GLY A 1 74 ? -9.658 -8.549 0.983 1.00 61.00 74 GLY A N 1
ATOM 613 C CA . GLY A 1 74 ? -10.608 -8.279 -0.104 1.00 61.00 74 GLY A CA 1
ATOM 614 C C . GLY A 1 74 ? -10.080 -7.201 -1.010 1.00 61.00 74 GLY A C 1
ATOM 615 O O . GLY A 1 74 ? -10.313 -6.017 -0.790 1.00 61.00 74 GLY A O 1
ATOM 616 N N . ILE A 1 75 ? -9.355 -7.614 -2.036 1.00 68.75 75 ILE A N 1
ATOM 617 C CA . ILE A 1 75 ? -8.872 -6.704 -3.060 1.00 68.75 75 ILE A CA 1
ATOM 618 C C . ILE A 1 75 ? -9.907 -6.624 -4.170 1.00 68.75 75 ILE A C 1
ATOM 620 O O . ILE A 1 75 ? -10.279 -7.632 -4.774 1.00 68.75 75 ILE A O 1
ATOM 624 N N . SER A 1 76 ? -10.355 -5.405 -4.467 1.00 70.44 76 SER A N 1
ATOM 625 C CA . SER A 1 76 ? -11.217 -5.160 -5.619 1.00 70.44 76 SER A CA 1
ATOM 626 C C . SER A 1 76 ? -10.454 -5.401 -6.927 1.00 70.44 76 SER A C 1
ATOM 628 O O . SER A 1 76 ? -9.243 -5.185 -7.022 1.00 70.44 76 SER A O 1
ATOM 630 N N . LYS A 1 77 ? -11.167 -5.797 -7.989 1.00 71.12 77 LYS A N 1
ATOM 631 C CA . LYS A 1 77 ? -10.576 -5.995 -9.327 1.00 71.12 77 LYS A CA 1
ATOM 632 C C . LYS A 1 77 ? -9.800 -4.756 -9.797 1.00 71.12 77 LYS A C 1
ATOM 634 O O . LYS A 1 77 ? -8.693 -4.879 -10.315 1.00 71.12 77 LYS A O 1
ATOM 639 N N . LEU A 1 78 ? -10.348 -3.564 -9.555 1.00 73.00 78 LEU A N 1
ATOM 640 C CA . LEU A 1 78 ? -9.723 -2.293 -9.920 1.00 73.00 78 LEU A CA 1
ATOM 641 C C . LEU A 1 78 ? -8.395 -2.064 -9.186 1.00 73.00 78 LEU A C 1
ATOM 643 O O . LEU A 1 78 ? -7.425 -1.606 -9.786 1.00 73.00 78 LEU A O 1
ATOM 647 N N . MET A 1 79 ? -8.325 -2.413 -7.904 1.00 76.56 79 MET A N 1
ATOM 648 C CA . MET A 1 79 ? -7.106 -2.280 -7.113 1.00 76.56 79 MET A CA 1
ATOM 649 C C . MET A 1 79 ? -6.004 -3.230 -7.594 1.00 76.56 79 MET A C 1
ATOM 651 O O . MET A 1 79 ? -4.848 -2.819 -7.697 1.00 76.56 79 MET A O 1
ATOM 655 N N . ALA A 1 80 ? -6.360 -4.461 -7.970 1.00 78.38 80 ALA A N 1
ATOM 656 C CA . ALA A 1 80 ? -5.424 -5.401 -8.584 1.00 78.38 80 ALA A CA 1
ATOM 657 C C . ALA A 1 80 ? -4.888 -4.880 -9.932 1.00 78.38 80 ALA A C 1
ATOM 659 O O . ALA A 1 80 ? -3.684 -4.946 -10.186 1.00 78.38 80 ALA A O 1
ATOM 660 N N . ILE A 1 81 ? -5.756 -4.301 -10.773 1.00 78.69 81 ILE A N 1
ATOM 661 C CA . ILE A 1 81 ? -5.357 -3.675 -12.045 1.00 78.69 81 ILE A CA 1
ATOM 662 C C . ILE A 1 81 ? -4.402 -2.500 -11.795 1.00 78.69 81 ILE A C 1
ATOM 664 O O . ILE A 1 81 ? -3.327 -2.447 -12.394 1.00 78.69 81 ILE A O 1
ATOM 668 N N . ARG A 1 82 ? -4.747 -1.592 -10.873 1.00 83.62 82 ARG A N 1
ATOM 669 C CA . ARG A 1 82 ? -3.903 -0.442 -10.508 1.00 83.62 82 ARG A CA 1
ATOM 670 C C . ARG A 1 82 ? -2.534 -0.883 -10.002 1.00 83.62 82 ARG A C 1
ATOM 672 O O . ARG A 1 82 ? -1.525 -0.343 -10.442 1.00 83.62 82 ARG A O 1
ATOM 679 N N . ALA A 1 83 ? -2.485 -1.885 -9.128 1.00 82.62 83 ALA A N 1
ATOM 680 C CA . ALA A 1 83 ? -1.220 -2.401 -8.623 1.00 82.62 83 ALA A CA 1
ATOM 681 C C . ALA A 1 83 ? -0.380 -3.054 -9.725 1.00 82.62 83 ALA A C 1
ATOM 683 O O . ALA A 1 83 ? 0.819 -2.805 -9.779 1.00 82.62 83 ALA A O 1
ATOM 684 N N . ARG A 1 84 ? -0.989 -3.802 -10.657 1.00 82.50 84 ARG A N 1
ATOM 685 C CA . ARG A 1 84 ? -0.276 -4.346 -11.826 1.00 82.50 84 ARG A CA 1
ATOM 686 C C . ARG A 1 84 ? 0.321 -3.240 -12.694 1.00 82.50 84 ARG A C 1
ATOM 688 O O . ARG A 1 84 ? 1.470 -3.364 -13.112 1.00 82.50 84 ARG A O 1
ATOM 695 N N . ASN A 1 85 ? -0.445 -2.190 -12.979 1.00 84.19 85 ASN A N 1
ATOM 696 C CA . ASN A 1 85 ? 0.025 -1.069 -13.793 1.00 84.19 85 ASN A CA 1
ATOM 697 C C . ASN A 1 85 ? 1.163 -0.319 -13.090 1.00 84.19 85 ASN A C 1
ATOM 699 O O . ASN A 1 85 ? 2.184 -0.054 -13.715 1.00 84.19 85 ASN A O 1
ATOM 703 N N . ALA A 1 86 ? 1.045 -0.090 -11.779 1.00 85.06 86 ALA A N 1
ATOM 704 C CA . ALA A 1 86 ? 2.119 0.486 -10.975 1.00 85.06 86 ALA A CA 1
ATOM 705 C C . ALA A 1 86 ? 3.376 -0.402 -10.965 1.00 85.06 86 ALA A C 1
ATOM 707 O O . ALA A 1 86 ? 4.490 0.091 -11.087 1.00 85.06 86 ALA A O 1
ATOM 708 N N . THR A 1 87 ? 3.229 -1.727 -10.874 1.00 83.56 87 THR A N 1
ATOM 709 C CA . THR A 1 87 ? 4.369 -2.647 -10.993 1.00 83.56 87 THR A CA 1
ATOM 710 C C . THR A 1 87 ? 5.034 -2.538 -12.367 1.00 83.56 87 THR A C 1
ATOM 712 O O . THR A 1 87 ? 6.259 -2.555 -12.433 1.00 83.56 87 THR A O 1
ATOM 715 N N . LYS A 1 88 ? 4.263 -2.418 -13.460 1.00 83.44 88 LYS A N 1
ATOM 716 C CA . LYS A 1 88 ? 4.819 -2.230 -14.811 1.00 83.44 88 LYS A CA 1
ATOM 717 C C . LYS A 1 88 ? 5.632 -0.938 -14.906 1.00 83.44 88 LYS A C 1
ATOM 719 O O . LYS A 1 88 ? 6.799 -1.013 -15.276 1.00 83.44 88 LYS A O 1
ATOM 724 N N . SER A 1 89 ? 5.066 0.198 -14.493 1.00 84.06 89 SER A N 1
ATOM 725 C CA . SER A 1 89 ? 5.766 1.488 -14.553 1.00 84.06 89 SER A CA 1
ATOM 726 C C . SER A 1 89 ? 7.024 1.512 -13.681 1.00 84.06 89 SER A C 1
ATOM 728 O O . SER A 1 89 ? 8.054 2.036 -14.092 1.00 84.06 89 SER A O 1
ATOM 730 N N . MET A 1 90 ? 6.997 0.868 -12.509 1.00 83.31 90 MET A N 1
ATOM 731 C CA . MET A 1 90 ? 8.180 0.714 -11.652 1.00 83.31 90 MET A C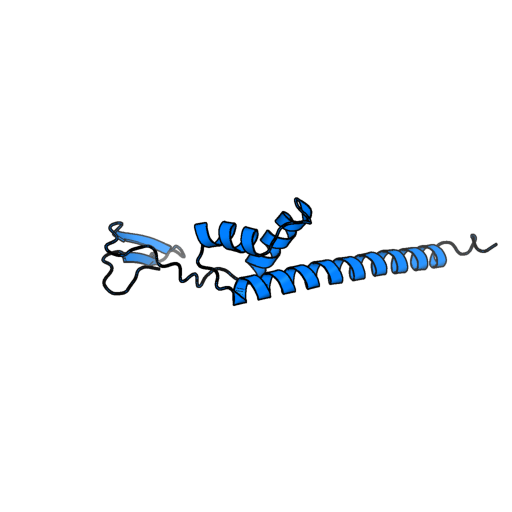A 1
ATOM 732 C C . MET A 1 90 ? 9.293 -0.128 -12.289 1.00 83.31 90 MET A C 1
ATOM 734 O O . MET A 1 90 ? 10.462 0.056 -11.955 1.00 83.31 90 MET A O 1
ATOM 738 N N . VAL A 1 91 ? 8.947 -1.109 -13.124 1.00 80.00 91 VAL A N 1
ATOM 739 C CA . VAL A 1 91 ? 9.922 -1.951 -13.830 1.00 80.00 91 VAL A CA 1
ATOM 740 C C . VAL A 1 91 ? 10.509 -1.190 -15.019 1.00 80.00 91 VAL A C 1
ATOM 742 O O . VAL A 1 91 ? 11.723 -1.171 -15.183 1.00 80.00 91 VAL A O 1
ATOM 745 N N . GLU A 1 92 ? 9.671 -0.509 -15.791 1.00 83.44 92 GLU A N 1
ATOM 746 C CA . GLU A 1 92 ? 10.083 0.296 -16.944 1.00 83.44 92 GLU A CA 1
ATOM 747 C C . GLU A 1 92 ? 10.965 1.484 -16.538 1.00 83.44 92 GLU A C 1
ATOM 749 O O . GLU A 1 92 ? 12.075 1.631 -17.044 1.00 83.44 92 GLU A O 1
ATOM 754 N N . GLY A 1 93 ? 10.559 2.245 -15.517 1.00 82.50 93 GLY A N 1
ATOM 755 C CA . GLY A 1 93 ? 11.386 3.315 -14.954 1.00 82.50 93 GLY A CA 1
ATOM 756 C C . GLY A 1 93 ? 12.725 2.812 -14.400 1.00 82.50 93 GLY A C 1
ATOM 757 O O . GLY A 1 93 ? 13.735 3.503 -14.501 1.00 82.50 93 GLY A O 1
ATOM 758 N N . TYR A 1 94 ? 12.770 1.586 -13.867 1.00 81.75 94 TYR A N 1
ATOM 759 C CA . TYR A 1 94 ? 14.020 0.969 -13.414 1.00 81.75 94 TYR A CA 1
ATOM 760 C C . TYR A 1 94 ? 14.965 0.631 -14.573 1.00 81.75 94 TYR A C 1
ATOM 762 O O . TYR A 1 94 ? 16.173 0.825 -14.439 1.00 81.75 94 TYR A O 1
ATOM 770 N N . PHE A 1 95 ? 14.437 0.151 -15.703 1.00 80.81 95 PHE A N 1
ATOM 771 C CA . PHE A 1 95 ? 15.240 -0.071 -16.905 1.00 80.81 95 PHE A CA 1
ATOM 772 C C . PHE A 1 95 ? 15.802 1.243 -17.441 1.00 80.81 95 PHE A C 1
ATOM 774 O O . PHE A 1 95 ? 17.013 1.341 -17.618 1.00 80.81 95 PHE A O 1
ATOM 781 N N . ILE A 1 96 ? 14.960 2.269 -17.597 1.00 83.75 96 ILE A N 1
ATOM 782 C CA . ILE A 1 96 ? 15.383 3.606 -18.043 1.00 83.75 96 ILE A CA 1
ATOM 783 C C . ILE A 1 96 ? 16.500 4.147 -17.142 1.00 83.75 96 ILE A C 1
ATOM 785 O O . ILE A 1 96 ? 17.547 4.567 -17.630 1.00 83.75 96 ILE A O 1
ATOM 789 N N . TYR A 1 97 ? 16.318 4.072 -15.821 1.00 85.50 97 TYR A N 1
ATOM 790 C CA . TYR A 1 97 ? 17.327 4.503 -14.854 1.00 85.50 97 TYR A CA 1
ATOM 791 C C . TYR A 1 97 ? 18.658 3.748 -15.011 1.00 85.50 97 TYR A C 1
ATOM 793 O O . TYR A 1 97 ? 19.727 4.354 -14.961 1.00 85.50 97 TYR A O 1
ATOM 801 N N . LYS A 1 98 ? 18.613 2.427 -15.228 1.00 79.38 98 LYS A N 1
ATOM 802 C CA . LYS A 1 98 ? 19.821 1.617 -15.434 1.00 79.38 98 LYS A CA 1
ATOM 803 C C . LYS A 1 98 ? 20.550 1.947 -16.733 1.00 79.38 98 LYS A C 1
ATOM 805 O O . LYS A 1 98 ? 21.773 2.038 -16.706 1.00 79.38 98 LYS A O 1
ATOM 810 N N . TYR A 1 99 ? 19.828 2.137 -17.835 1.00 86.88 99 TYR A N 1
ATOM 811 C CA . TYR A 1 99 ? 20.436 2.525 -19.110 1.00 86.88 99 TYR A CA 1
ATOM 812 C C . TYR A 1 99 ? 21.066 3.911 -19.035 1.00 86.88 99 TYR A C 1
ATOM 814 O O . TYR A 1 99 ? 22.196 4.086 -19.482 1.00 86.88 99 TYR A O 1
ATOM 822 N N . LYS A 1 100 ? 20.392 4.864 -18.383 1.00 90.44 100 LYS A N 1
ATOM 823 C CA . LYS A 1 100 ? 20.963 6.188 -18.135 1.00 90.44 100 LYS A CA 1
ATOM 824 C C . LYS A 1 100 ? 22.278 6.097 -17.361 1.00 90.44 100 LYS A C 1
ATOM 826 O O . LYS A 1 100 ? 23.259 6.703 -17.758 1.00 90.44 100 LYS A O 1
ATOM 831 N N . ARG A 1 101 ? 22.342 5.268 -16.316 1.00 88.38 101 ARG A N 1
ATOM 832 C CA . ARG A 1 101 ? 23.573 5.099 -15.531 1.00 88.38 101 ARG A CA 1
ATOM 833 C C . ARG A 1 101 ? 24.735 4.507 -16.341 1.00 88.38 101 ARG A C 1
ATOM 835 O O . ARG A 1 101 ? 25.877 4.872 -16.090 1.00 88.38 101 ARG A O 1
ATOM 842 N N . LEU A 1 102 ? 24.459 3.603 -17.286 1.00 88.94 102 LEU A N 1
ATOM 843 C CA . LEU A 1 102 ? 25.480 3.085 -18.209 1.00 88.94 102 LEU A CA 1
ATOM 844 C C . LEU A 1 102 ? 26.002 4.189 -19.135 1.00 88.94 102 LEU A C 1
ATOM 846 O O . LEU A 1 102 ? 27.209 4.304 -19.315 1.00 88.94 102 LEU A O 1
ATOM 850 N N . TYR A 1 103 ? 25.097 5.008 -19.671 1.00 88.12 103 TYR A N 1
ATOM 851 C CA . TYR A 1 103 ? 25.434 6.155 -20.511 1.00 88.12 103 TYR A CA 1
ATOM 852 C C . TYR A 1 103 ? 26.257 7.212 -19.757 1.00 88.12 103 TYR A C 1
ATOM 854 O O . TYR A 1 103 ? 27.271 7.685 -20.267 1.00 88.12 103 TYR A O 1
ATOM 862 N N . ASP A 1 104 ? 25.854 7.550 -18.529 1.00 91.06 104 ASP A N 1
ATOM 863 C CA . ASP A 1 104 ? 26.576 8.493 -17.668 1.00 91.06 104 ASP A CA 1
ATOM 864 C C . ASP A 1 104 ? 27.992 7.967 -17.374 1.00 91.06 104 ASP A C 1
ATOM 866 O O . ASP A 1 104 ? 28.969 8.706 -17.458 1.00 91.06 104 ASP A O 1
ATOM 870 N N . TYR A 1 105 ? 28.122 6.665 -17.094 1.00 88.12 105 TYR A N 1
ATOM 871 C CA . TYR A 1 105 ? 29.415 6.033 -16.837 1.00 88.12 105 TYR A CA 1
ATOM 872 C C . TYR A 1 105 ? 30.329 6.013 -18.069 1.00 88.12 105 TYR A C 1
ATOM 874 O O . TYR A 1 105 ? 31.518 6.299 -17.943 1.00 88.12 105 TYR A O 1
ATOM 882 N N . SER A 1 106 ? 29.802 5.710 -19.262 1.00 86.31 106 SER A N 1
ATOM 883 C CA . SER A 1 106 ? 30.607 5.732 -20.489 1.00 86.31 106 SER A CA 1
ATOM 884 C C . SER A 1 106 ? 31.119 7.138 -20.803 1.00 86.31 106 SER A C 1
ATOM 886 O O . SER A 1 106 ? 32.273 7.297 -21.189 1.00 86.31 106 SER A O 1
ATOM 888 N N . HIS A 1 107 ? 30.287 8.161 -20.594 1.00 88.12 107 HIS A N 1
ATOM 889 C CA . HIS A 1 107 ? 30.693 9.557 -20.758 1.00 88.12 107 HIS A CA 1
ATOM 890 C C . HIS A 1 107 ? 31.753 9.964 -19.738 1.00 88.12 107 HIS A C 1
ATOM 892 O O . HIS A 1 107 ? 32.729 10.616 -20.100 1.00 88.12 107 HIS A O 1
ATOM 898 N N . GLU A 1 108 ? 31.605 9.541 -18.483 1.00 89.75 108 GLU A N 1
ATOM 899 C CA . GLU A 1 108 ? 32.582 9.843 -17.439 1.00 89.75 108 GLU A CA 1
ATOM 900 C C . GLU A 1 108 ? 33.937 9.163 -17.694 1.00 89.75 108 GLU A C 1
ATOM 902 O O . GLU A 1 108 ? 34.983 9.771 -17.462 1.00 89.75 108 GLU A O 1
ATOM 907 N N . LEU A 1 109 ? 33.941 7.940 -18.238 1.00 86.75 109 LEU A N 1
ATOM 908 C CA . LEU A 1 109 ? 35.158 7.254 -18.686 1.00 86.75 109 LEU A CA 1
ATOM 909 C C . LEU A 1 109 ? 35.865 8.005 -19.821 1.00 86.75 109 LEU A C 1
ATOM 911 O O . LEU A 1 109 ? 37.077 8.196 -19.748 1.00 86.75 109 LEU A O 1
ATOM 915 N N . LEU A 1 110 ? 35.121 8.454 -20.839 1.00 85.69 110 LEU A N 1
ATOM 916 C CA . LEU A 1 110 ? 35.669 9.242 -21.951 1.00 85.69 110 LEU A CA 1
ATOM 917 C C . LEU A 1 110 ? 36.227 10.590 -21.474 1.00 85.69 110 LEU A C 1
ATOM 919 O O . LEU A 1 110 ? 37.265 11.033 -21.954 1.00 85.69 110 LEU A O 1
ATOM 923 N N . ARG A 1 111 ? 35.561 11.222 -20.500 1.00 87.56 111 ARG A N 1
ATOM 924 C CA . ARG A 1 111 ? 36.000 12.482 -19.887 1.00 87.56 111 ARG A CA 1
ATOM 925 C C . ARG A 1 111 ? 37.282 12.316 -19.070 1.00 87.56 111 ARG A C 1
ATOM 927 O O . ARG A 1 111 ? 38.133 13.199 -19.085 1.00 87.56 111 ARG A O 1
ATOM 934 N N . SER A 1 112 ? 37.396 11.214 -18.331 1.00 85.12 112 SER A N 1
ATOM 935 C CA . SER A 1 112 ? 38.485 10.997 -17.371 1.00 85.12 112 SER A CA 1
ATOM 936 C C . SER A 1 112 ? 39.746 10.403 -18.005 1.00 85.12 112 SER A C 1
ATOM 938 O O . SER A 1 112 ? 40.824 10.562 -17.442 1.00 85.12 112 SER A O 1
ATOM 940 N N . ASN A 1 113 ? 39.628 9.751 -19.170 1.00 76.75 113 ASN A N 1
ATOM 941 C CA . ASN A 1 113 ? 40.740 9.129 -19.898 1.00 76.75 113 ASN A CA 1
ATOM 942 C C . ASN A 1 113 ? 40.795 9.608 -21.365 1.00 76.75 113 ASN A C 1
ATOM 944 O O . ASN A 1 113 ? 40.405 8.864 -22.269 1.00 76.75 113 ASN A O 1
ATOM 948 N N . PRO A 1 114 ? 41.303 10.826 -21.629 1.00 68.56 114 PRO A N 1
ATOM 949 C CA . PRO A 1 114 ? 41.388 11.385 -22.983 1.00 68.56 114 PRO A CA 1
ATOM 950 C C . PRO A 1 114 ? 42.366 10.646 -23.923 1.00 68.56 114 PRO A C 1
ATOM 952 O O . PRO A 1 114 ? 42.324 10.858 -25.128 1.00 68.56 114 PRO A O 1
ATOM 955 N N . THR A 1 115 ? 43.224 9.756 -23.411 1.00 64.31 115 THR A N 1
ATOM 956 C CA . THR A 1 115 ? 44.284 9.054 -24.167 1.00 64.31 115 THR A CA 1
ATOM 957 C C . THR A 1 115 ? 43.840 7.787 -24.913 1.00 64.31 115 THR A C 1
ATOM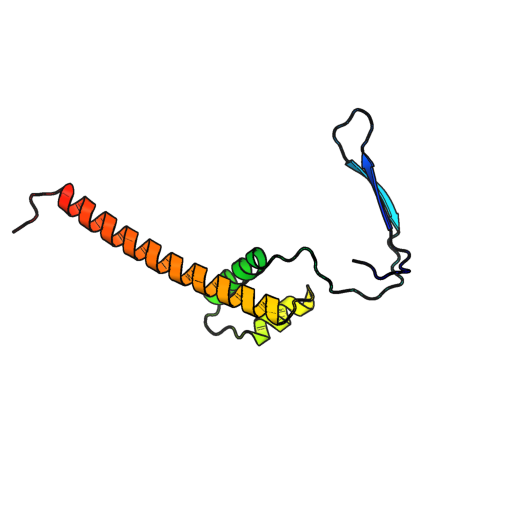 959 O O . THR A 1 115 ? 44.658 7.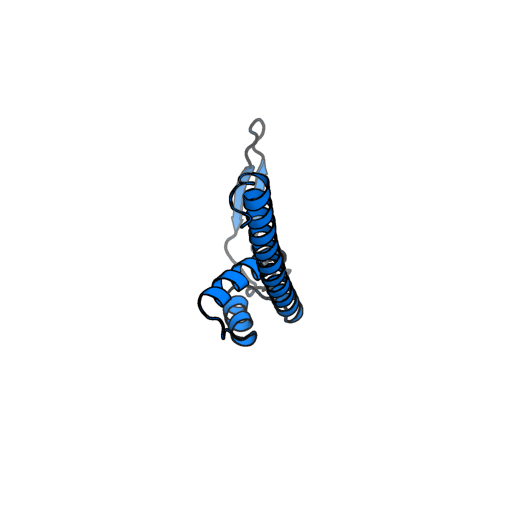176 -25.589 1.00 64.31 115 THR A O 1
ATOM 962 N N . ASN A 1 116 ? 42.569 7.381 -24.815 1.00 59.38 116 ASN A N 1
ATOM 963 C CA . ASN A 1 116 ? 42.034 6.178 -25.480 1.00 59.38 116 ASN A CA 1
ATOM 964 C C . ASN A 1 116 ? 41.264 6.473 -26.784 1.00 59.38 116 ASN A C 1
ATOM 966 O O . ASN A 1 116 ? 40.525 5.616 -27.266 1.00 59.38 116 ASN A O 1
ATOM 970 N N . GLN A 1 117 ? 41.406 7.674 -27.351 1.00 59.03 117 GLN A N 1
ATOM 971 C CA . GLN A 1 117 ? 40.905 7.988 -28.691 1.00 59.03 117 GLN A CA 1
ATOM 972 C C . GLN A 1 117 ? 42.044 7.789 -29.696 1.00 59.03 117 GLN A C 1
ATOM 974 O O . GLN A 1 117 ? 42.862 8.684 -29.896 1.00 59.03 117 GLN A O 1
ATOM 979 N N . GLY A 1 118 ? 42.128 6.574 -30.241 1.00 52.16 118 GLY A N 1
ATOM 980 C CA . GLY A 1 118 ? 42.857 6.286 -31.479 1.00 52.16 118 GLY A CA 1
ATOM 981 C C . GLY A 1 118 ? 41.971 6.542 -32.687 1.00 52.16 118 GLY A C 1
ATOM 982 O O . GLY A 1 118 ? 40.750 6.284 -32.567 1.00 52.16 118 GLY A O 1
#

Foldseek 3Di:
DADPPWPWDWDWDDDPPDNDIDTDDTDPDTPGDDDQPDPPDDLVNLLVVVLVVCVVPVPDDLVNSCVVVVVPHPDDPVSSVSSVVVNVVVVVVVVVVVVVVVVVVVVVVCVVCVPPDD

Sequence (118 aa):
MCKSGCSWESYCGKIPYQQIWKLRKIVYKHTCSRDYKVILLSTKWLSGKLKIAKRENPKLKINDIRERVQRNAGISKLMAIRARNATKSMVEGYFIYKYKRLYDYSHELLRSNPTNQG

Secondary structure (DSSP, 8-state):
-PPTT---EEEEEEPTTSS-EEEEEEE----S----B-SS--HHHHHHHHHHHHHH-TT--HHHHHHHHHTTSB--HHHHHHHHHHHHHHHHHHHHHHHHHHHHHHHHHHHH-GGG--

Organism: Cajanus cajan (NCBI:txid3821)